Protein AF-M5PBT6-F1 (afdb_monomer)

pLDDT: mean 89.4, std 10.37, range [52.28, 98.38]

Solvent-accessible surface area (backbone atoms only — not comparable to full-atom values): 4160 Å² total; per-residue (Å²): 129,58,75,68,51,57,52,46,52,53,42,52,48,52,36,52,51,43,52,52,49,49,59,50,57,78,64,48,50,74,70,56,53,74,69,52,76,84,82,63,91,58,98,59,57,70,68,60,49,36,51,53,44,41,55,51,40,55,50,53,48,53,54,59,53,56,65,70,78,111

Structure (mmCIF, N/CA/C/O backbone):
data_AF-M5PBT6-F1
#
_entry.id   AF-M5PBT6-F1
#
loop_
_atom_site.group_PDB
_atom_site.id
_atom_site.type_symbol
_atom_site.label_atom_id
_atom_site.label_alt_id
_atom_site.label_comp_id
_atom_site.label_asym_id
_atom_site.label_entity_id
_atom_site.label_seq_id
_atom_site.pdbx_PDB_ins_code
_atom_site.Cartn_x
_atom_site.Cartn_y
_atom_site.Cartn_z
_atom_site.occupancy
_atom_site.B_iso_or_equiv
_atom_site.auth_seq_id
_atom_site.auth_comp_id
_atom_site.auth_asym_id
_atom_site.auth_atom_id
_atom_site.pdbx_PDB_model_num
ATOM 1 N N . MET A 1 1 ? 2.429 -2.113 25.341 1.00 57.62 1 MET A N 1
ATOM 2 C CA . MET A 1 1 ? 1.596 -1.948 24.134 1.00 57.62 1 MET A CA 1
ATOM 3 C C . MET A 1 1 ? 0.509 -2.999 24.129 1.00 57.62 1 MET A C 1
ATOM 5 O O . MET A 1 1 ? 0.830 -4.177 24.263 1.00 57.62 1 MET A O 1
ATOM 9 N N . THR A 1 2 ? -0.744 -2.584 23.980 1.00 75.81 2 THR A N 1
ATOM 10 C CA . THR A 1 2 ? -1.859 -3.501 23.702 1.00 75.81 2 THR A CA 1
ATOM 11 C C . THR A 1 2 ? -1.678 -4.139 22.317 1.00 75.81 2 THR A C 1
ATOM 13 O O . THR A 1 2 ? -0.967 -3.595 21.469 1.00 75.81 2 THR A O 1
ATOM 16 N N . HIS A 1 3 ? -2.293 -5.298 22.062 1.00 70.88 3 HIS A N 1
ATOM 17 C CA . HIS A 1 3 ? -2.219 -5.961 20.748 1.00 70.88 3 HIS A CA 1
ATOM 18 C C . HIS A 1 3 ? -2.654 -5.016 19.606 1.00 70.88 3 HIS A C 1
ATOM 20 O O . HIS A 1 3 ? -1.987 -4.935 18.575 1.00 70.88 3 HIS A O 1
ATOM 26 N N . ASN A 1 4 ? -3.678 -4.194 19.857 1.00 82.06 4 ASN A N 1
ATOM 27 C CA . ASN A 1 4 ? -4.186 -3.193 18.916 1.00 82.06 4 ASN A CA 1
ATOM 28 C C . ASN A 1 4 ? -3.161 -2.091 18.592 1.00 82.06 4 ASN A C 1
ATOM 30 O O . ASN A 1 4 ? -3.146 -1.586 17.477 1.00 82.06 4 ASN A O 1
ATOM 34 N N . GLU A 1 5 ? -2.279 -1.719 19.526 1.00 87.56 5 GLU A N 1
ATOM 35 C CA . GLU A 1 5 ? -1.237 -0.705 19.272 1.00 87.56 5 GLU A CA 1
ATOM 36 C C . GLU A 1 5 ? -0.145 -1.216 18.346 1.00 87.56 5 GL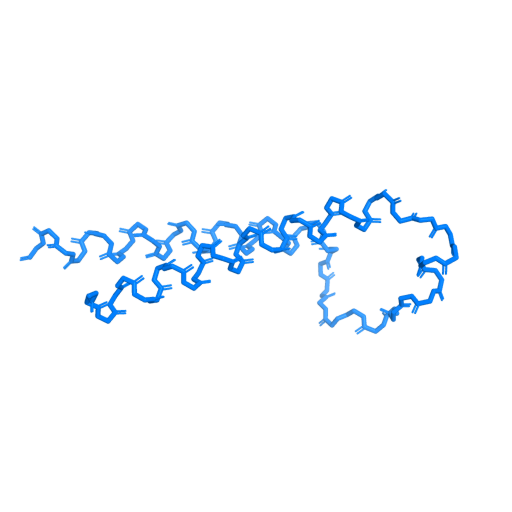U A C 1
ATOM 38 O O . GLU A 1 5 ? 0.300 -0.479 17.470 1.00 87.56 5 GLU A O 1
ATOM 43 N N . LYS A 1 6 ? 0.259 -2.483 18.500 1.00 92.88 6 LYS A N 1
ATOM 44 C CA . LYS A 1 6 ? 1.233 -3.099 17.592 1.00 92.88 6 LYS A CA 1
ATOM 45 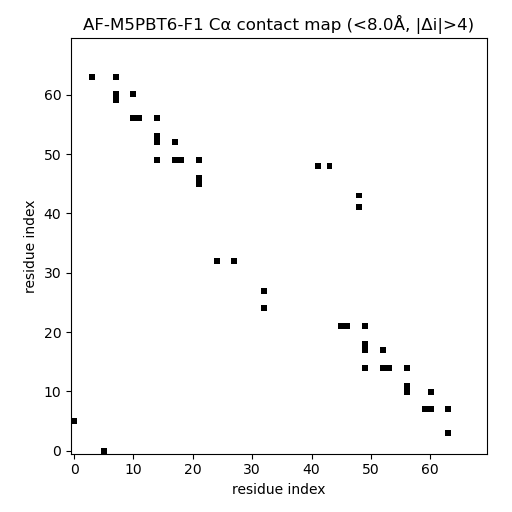C C . LYS A 1 6 ? 0.689 -3.147 16.165 1.00 92.88 6 LYS A C 1
ATOM 47 O O . LYS A 1 6 ? 1.407 -2.783 15.240 1.00 92.88 6 LYS A O 1
ATOM 52 N N . LEU A 1 7 ? -0.580 -3.530 16.007 1.00 94.12 7 LEU A N 1
ATOM 53 C CA . LEU A 1 7 ? -1.239 -3.559 14.703 1.00 94.12 7 LEU A CA 1
ATOM 54 C C . LEU A 1 7 ? -1.364 -2.157 14.089 1.00 94.12 7 LEU A C 1
ATOM 56 O O . LEU A 1 7 ? -0.992 -1.973 12.937 1.00 94.12 7 LEU A O 1
ATOM 60 N N . ILE A 1 8 ? -1.825 -1.156 14.850 1.00 94.50 8 ILE A N 1
ATOM 61 C CA . ILE A 1 8 ? -1.920 0.230 14.358 1.00 94.50 8 ILE A CA 1
ATOM 62 C C . ILE A 1 8 ? -0.548 0.745 13.913 1.00 94.50 8 ILE A C 1
ATOM 64 O O . ILE A 1 8 ? -0.446 1.364 12.858 1.00 94.50 8 ILE A O 1
ATOM 68 N N . ASN A 1 9 ? 0.507 0.479 14.686 1.00 95.69 9 ASN A N 1
ATOM 69 C CA . ASN A 1 9 ? 1.856 0.908 14.325 1.00 95.69 9 ASN A CA 1
ATOM 70 C C . ASN A 1 9 ? 2.337 0.240 13.033 1.00 95.69 9 ASN A C 1
ATOM 72 O O . ASN A 1 9 ? 2.842 0.937 12.158 1.00 95.69 9 ASN A O 1
ATOM 76 N N . ALA A 1 10 ? 2.124 -1.071 12.882 1.00 97.44 10 ALA A N 1
ATOM 77 C CA . ALA A 1 10 ? 2.474 -1.792 11.660 1.00 97.44 10 ALA A CA 1
ATOM 78 C C . ALA A 1 10 ? 1.700 -1.266 10.438 1.00 97.44 10 ALA A C 1
ATOM 80 O O . ALA A 1 10 ? 2.288 -1.056 9.383 1.00 97.44 10 ALA A O 1
ATOM 81 N N . LEU A 1 11 ? 0.402 -0.977 10.589 1.00 97.62 11 LEU A N 1
ATOM 82 C CA . LEU A 1 11 ? -0.417 -0.386 9.526 1.00 97.62 11 LEU A CA 1
ATOM 83 C C . LEU A 1 11 ? 0.088 1.005 9.124 1.00 97.62 11 LEU A C 1
ATOM 85 O O . LEU A 1 11 ? 0.201 1.306 7.939 1.00 97.62 11 LEU A O 1
ATOM 89 N N . MET A 1 12 ? 0.426 1.852 10.100 1.00 98.00 12 MET A N 1
ATOM 90 C CA . MET A 1 12 ? 0.975 3.183 9.826 1.00 98.00 12 MET A CA 1
ATOM 91 C C . MET A 1 12 ? 2.338 3.111 9.132 1.00 98.00 12 MET A C 1
ATOM 93 O O . MET A 1 12 ? 2.588 3.899 8.226 1.00 98.00 12 MET A O 1
ATOM 97 N N . GLN A 1 13 ? 3.199 2.169 9.528 1.00 98.38 13 GLN A N 1
ATOM 98 C CA . GLN A 1 13 ? 4.471 1.919 8.848 1.00 98.38 13 GLN A CA 1
ATOM 99 C C . GLN A 1 13 ? 4.246 1.458 7.409 1.00 98.38 13 GLN A C 1
ATOM 101 O O . GLN A 1 13 ? 4.853 2.020 6.507 1.00 98.38 13 GLN A O 1
ATOM 106 N N . PHE A 1 14 ? 3.324 0.517 7.185 1.00 98.25 14 PHE A N 1
ATOM 107 C CA . PHE A 1 14 ? 2.980 0.049 5.844 1.00 98.25 14 PHE A CA 1
ATOM 108 C C . PHE A 1 14 ? 2.509 1.192 4.941 1.00 98.25 14 PHE A C 1
ATOM 110 O O . PHE A 1 14 ? 3.037 1.351 3.843 1.00 98.25 14 PHE A O 1
ATOM 117 N N . LYS A 1 15 ? 1.588 2.036 5.429 1.00 98.25 15 LYS A N 1
ATOM 118 C CA . LYS A 1 15 ? 1.174 3.246 4.709 1.00 98.25 15 LYS A CA 1
ATOM 119 C C . LYS A 1 15 ? 2.384 4.113 4.370 1.00 98.25 15 LYS A C 1
ATOM 121 O O . LYS A 1 15 ? 2.575 4.445 3.211 1.00 98.25 15 LYS A O 1
ATOM 126 N N . ASN A 1 16 ? 3.179 4.498 5.366 1.00 98.38 16 ASN A N 1
ATOM 127 C CA . ASN A 1 16 ? 4.278 5.439 5.152 1.00 98.38 16 ASN A CA 1
ATOM 128 C C . ASN A 1 16 ? 5.302 4.902 4.144 1.00 98.38 16 ASN A C 1
ATOM 130 O O . ASN A 1 16 ? 5.687 5.637 3.243 1.00 98.38 16 ASN A O 1
ATOM 134 N N . SER A 1 17 ? 5.670 3.623 4.242 1.00 98.25 17 SER A N 1
ATOM 135 C CA . SER A 1 17 ? 6.573 2.992 3.280 1.00 98.25 17 SER A CA 1
ATOM 136 C C . SER A 1 17 ? 5.978 2.931 1.873 1.00 98.25 17 SER A C 1
ATOM 138 O O . SER A 1 17 ? 6.711 3.120 0.913 1.00 98.25 17 SER A O 1
ATOM 140 N N . ALA A 1 18 ? 4.666 2.722 1.720 1.00 97.62 18 ALA A N 1
ATOM 141 C CA . ALA A 1 18 ? 4.028 2.753 0.402 1.00 97.62 18 ALA A CA 1
ATOM 142 C C . ALA A 1 18 ? 4.164 4.135 -0.272 1.00 97.62 18 ALA A C 1
ATOM 144 O O . ALA A 1 18 ? 4.524 4.208 -1.445 1.00 97.62 18 ALA A O 1
ATOM 145 N N . TYR A 1 19 ? 3.949 5.226 0.475 1.00 97.81 19 TYR A N 1
ATOM 146 C CA . TYR A 1 19 ? 4.149 6.590 -0.040 1.00 97.81 19 TYR A CA 1
ATOM 147 C C . TYR A 1 19 ? 5.626 6.901 -0.314 1.00 97.81 19 TYR A C 1
ATOM 149 O O . TYR A 1 19 ? 5.940 7.459 -1.359 1.00 97.81 19 TYR A O 1
ATOM 157 N N . GLU A 1 20 ? 6.537 6.497 0.572 1.00 97.62 20 GLU A N 1
ATOM 158 C CA . GLU A 1 20 ? 7.982 6.687 0.380 1.00 97.62 20 GLU A CA 1
ATOM 159 C C . GLU A 1 20 ? 8.497 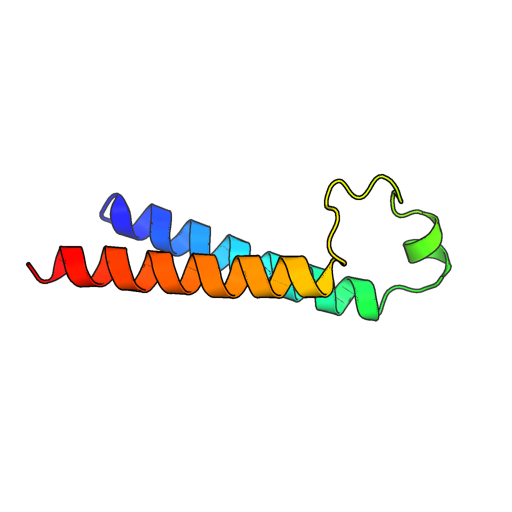5.958 -0.872 1.00 97.62 20 GLU A C 1
ATOM 161 O O . GLU A 1 20 ? 9.280 6.517 -1.643 1.00 97.62 20 GLU A O 1
ATOM 166 N N . ILE A 1 21 ? 8.026 4.728 -1.113 1.00 94.31 21 ILE A N 1
ATOM 167 C CA . ILE A 1 21 ? 8.356 3.978 -2.329 1.00 94.31 21 ILE A CA 1
ATOM 168 C C . ILE A 1 21 ? 7.823 4.716 -3.552 1.00 94.31 21 ILE A C 1
ATOM 170 O O . ILE A 1 21 ? 8.568 4.855 -4.511 1.00 94.31 21 ILE A O 1
ATOM 174 N N . ARG A 1 22 ? 6.586 5.231 -3.527 1.00 93.31 22 ARG A N 1
ATOM 175 C CA . ARG A 1 22 ? 6.036 6.020 -4.641 1.00 93.31 22 ARG A CA 1
ATOM 176 C C . ARG A 1 22 ? 6.895 7.237 -4.956 1.00 93.31 22 ARG A C 1
ATOM 178 O O . ARG A 1 22 ? 7.267 7.420 -6.107 1.00 93.31 22 ARG A O 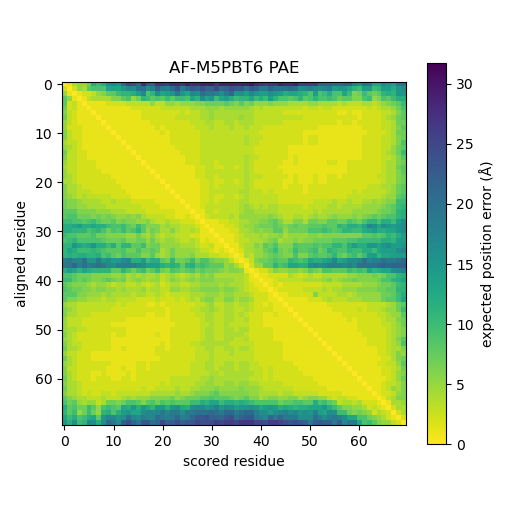1
ATOM 185 N N . GLU A 1 23 ? 7.232 8.036 -3.949 1.00 94.50 23 GLU A N 1
ATOM 186 C CA . GLU A 1 23 ? 8.073 9.224 -4.134 1.00 94.50 23 GLU A CA 1
ATOM 187 C C . GLU A 1 23 ? 9.453 8.860 -4.694 1.00 94.50 23 GLU A C 1
ATOM 189 O O . GLU A 1 23 ? 9.968 9.556 -5.568 1.00 94.50 23 GLU A O 1
ATOM 194 N N . SER A 1 24 ? 10.038 7.759 -4.214 1.00 92.88 24 SER A N 1
ATOM 195 C CA . SER A 1 24 ? 11.327 7.257 -4.699 1.00 92.88 24 SER A CA 1
ATOM 196 C C . SER A 1 24 ? 11.230 6.724 -6.129 1.00 92.88 24 SER A C 1
ATOM 198 O O . SER A 1 24 ? 12.146 6.930 -6.919 1.00 92.88 24 SER A O 1
ATOM 200 N N . TRP A 1 25 ? 10.121 6.066 -6.472 1.00 89.25 25 TRP A N 1
ATOM 201 C CA . TRP A 1 25 ? 9.861 5.521 -7.804 1.00 89.25 25 TRP A CA 1
ATOM 202 C C . TRP A 1 25 ? 9.668 6.638 -8.829 1.00 89.25 25 TRP A C 1
ATOM 204 O O . TRP A 1 25 ? 10.264 6.597 -9.897 1.00 89.25 25 TRP A O 1
ATOM 214 N N . GLU A 1 26 ? 8.914 7.687 -8.486 1.00 88.12 26 GLU A N 1
ATOM 215 C CA . GLU A 1 26 ? 8.741 8.875 -9.336 1.00 88.12 26 GLU A CA 1
ATOM 216 C C . GLU A 1 26 ? 10.071 9.617 -9.595 1.00 88.12 26 GLU A C 1
ATOM 218 O O . GLU A 1 26 ? 10.205 10.324 -10.594 1.00 88.12 26 GLU A O 1
ATOM 223 N N . GLN A 1 27 ? 11.061 9.457 -8.710 1.00 90.75 27 GLN A N 1
ATOM 224 C CA . GLN A 1 27 ? 12.396 10.058 -8.816 1.00 90.75 27 GLN A CA 1
ATOM 225 C C . GLN A 1 27 ? 13.459 9.105 -9.383 1.00 90.75 27 GLN A C 1
ATOM 227 O O . GLN A 1 27 ? 14.615 9.512 -9.537 1.00 90.75 27 GLN A O 1
ATOM 232 N N . ALA A 1 28 ? 13.103 7.850 -9.668 1.00 89.44 28 ALA A N 1
ATOM 233 C CA . ALA A 1 28 ? 14.044 6.851 -10.149 1.00 89.44 28 ALA A CA 1
ATOM 234 C C . ALA A 1 28 ? 14.606 7.251 -11.521 1.00 89.44 28 ALA A C 1
ATOM 236 O O . ALA A 1 28 ? 13.889 7.712 -12.411 1.00 89.44 28 ALA A O 1
ATOM 237 N N . ASP A 1 29 ? 15.916 7.078 -11.703 1.00 90.06 29 ASP A N 1
ATOM 238 C CA . ASP A 1 29 ? 16.519 7.255 -13.018 1.00 90.06 29 ASP A CA 1
ATOM 239 C C . ASP A 1 29 ? 16.157 6.090 -13.954 1.00 90.06 29 ASP A C 1
ATOM 241 O O . ASP A 1 29 ? 15.759 5.008 -13.528 1.00 90.06 29 ASP A O 1
ATOM 245 N N . SER A 1 30 ? 16.331 6.301 -15.259 1.00 85.75 30 SER A N 1
ATOM 246 C CA . SER A 1 30 ? 16.016 5.283 -16.276 1.00 85.75 30 SER A CA 1
ATOM 247 C C . SER A 1 30 ? 16.768 3.953 -16.096 1.00 85.75 30 SER A C 1
ATOM 249 O O . SER A 1 30 ? 16.284 2.909 -16.532 1.00 85.75 30 SER A O 1
ATOM 251 N N . ILE A 1 31 ? 17.946 3.963 -15.458 1.00 88.19 31 ILE A N 1
ATOM 252 C CA . ILE A 1 31 ? 18.713 2.742 -15.175 1.00 88.19 31 ILE A CA 1
ATOM 253 C C . ILE A 1 31 ? 18.024 1.962 -14.058 1.00 88.19 31 ILE A C 1
ATOM 255 O O . ILE A 1 31 ? 17.881 0.749 -14.151 1.00 88.19 31 ILE A O 1
ATOM 259 N N . THR A 1 32 ? 17.596 2.645 -13.006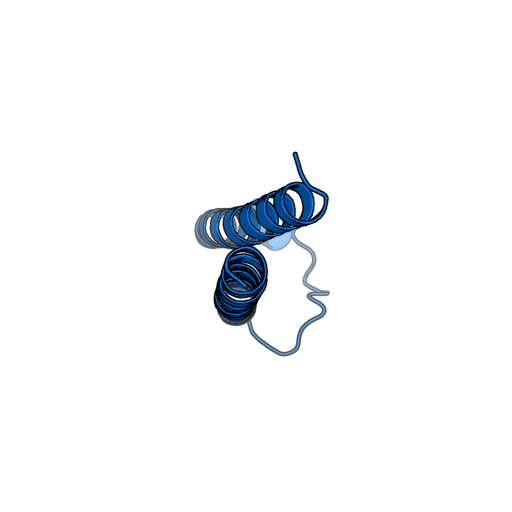 1.00 85.81 32 THR A N 1
ATOM 260 C CA . THR A 1 32 ? 16.876 2.044 -11.889 1.00 85.81 32 THR A CA 1
ATOM 261 C C . THR A 1 32 ? 15.528 1.523 -12.364 1.00 85.81 32 THR A C 1
ATOM 263 O O . THR A 1 32 ? 15.250 0.349 -12.161 1.00 85.81 32 THR A O 1
ATOM 266 N N . ASP A 1 33 ? 14.755 2.347 -13.074 1.00 82.94 33 ASP A N 1
ATOM 267 C CA . ASP A 1 33 ? 13.432 1.995 -13.600 1.00 82.94 33 ASP A CA 1
ATOM 268 C C . ASP A 1 33 ? 13.487 0.761 -14.518 1.00 82.94 33 ASP A C 1
ATOM 270 O O . ASP A 1 33 ? 12.767 -0.205 -14.300 1.00 82.94 33 ASP A O 1
ATOM 274 N N . SER A 1 34 ? 14.449 0.704 -15.448 1.00 82.69 34 SER A N 1
ATOM 275 C CA . SER A 1 34 ? 14.630 -0.461 -16.339 1.00 82.69 34 SER A CA 1
ATOM 276 C C . SER A 1 34 ? 15.114 -1.743 -15.650 1.00 82.69 34 SER A C 1
ATOM 278 O O . SER A 1 34 ? 15.055 -2.817 -16.248 1.00 82.69 34 SER A O 1
ATOM 280 N N . ASN A 1 35 ? 15.608 -1.646 -14.413 1.00 85.12 35 ASN A N 1
ATOM 281 C CA . ASN A 1 35 ? 15.983 -2.797 -13.592 1.00 85.12 35 ASN A CA 1
ATOM 282 C C . ASN A 1 35 ? 14.875 -3.215 -12.612 1.00 85.12 35 ASN A C 1
ATOM 284 O O . ASN A 1 35 ? 15.012 -4.254 -11.958 1.00 85.12 35 ASN A O 1
ATOM 288 N N . LEU A 1 36 ? 13.805 -2.425 -12.474 1.00 82.06 36 LEU A N 1
ATOM 289 C CA . LEU A 1 36 ? 12.637 -2.809 -11.691 1.00 82.06 36 LEU A CA 1
ATOM 290 C C . LEU A 1 36 ? 11.795 -3.810 -12.488 1.00 82.06 36 LEU A C 1
ATOM 292 O O . LEU A 1 36 ? 11.799 -3.845 -13.715 1.00 82.06 36 LEU A O 1
ATOM 296 N N . CYS A 1 37 ? 11.134 -4.709 -11.764 1.00 76.56 37 CYS A N 1
ATOM 297 C CA . CYS A 1 37 ? 10.342 -5.764 -12.379 1.00 76.56 37 CYS A CA 1
ATOM 298 C C . CYS A 1 37 ? 8.981 -5.213 -12.815 1.00 76.56 37 CYS A C 1
ATOM 300 O O . CYS A 1 37 ? 8.208 -4.772 -11.962 1.00 76.56 37 CYS A O 1
ATOM 302 N N . ASP A 1 38 ? 8.674 -5.325 -14.108 1.00 68.81 38 ASP A N 1
ATOM 303 C CA . ASP A 1 38 ? 7.375 -4.947 -14.679 1.00 68.81 38 ASP A CA 1
ATOM 304 C C . ASP A 1 38 ? 6.241 -5.941 -14.355 1.00 68.81 38 ASP A C 1
ATOM 306 O O . ASP A 1 38 ? 5.085 -5.654 -14.663 1.00 68.81 38 ASP A O 1
ATOM 310 N N . ASP A 1 39 ? 6.514 -7.074 -13.683 1.00 83.88 39 ASP A N 1
ATOM 311 C CA . ASP A 1 39 ? 5.495 -8.040 -13.211 1.00 83.88 39 ASP A CA 1
ATOM 312 C C . ASP A 1 39 ? 4.697 -7.501 -12.005 1.00 83.88 39 ASP A C 1
ATOM 314 O O . ASP A 1 39 ? 4.409 -8.197 -11.023 1.00 83.88 39 ASP A O 1
ATOM 318 N N . TYR A 1 40 ? 4.369 -6.216 -12.059 1.00 86.38 40 TYR A N 1
ATOM 319 C CA . TYR A 1 40 ? 3.552 -5.532 -11.091 1.00 86.38 40 TYR A CA 1
ATOM 320 C C . TYR A 1 40 ? 2.182 -6.233 -10.988 1.00 86.38 40 TYR A C 1
ATOM 322 O O . TYR A 1 40 ? 1.473 -6.364 -11.986 1.00 86.38 40 TYR A O 1
ATOM 330 N N . PRO A 1 41 ? 1.794 -6.729 -9.797 1.00 89.69 41 PRO A N 1
ATOM 331 C CA . PRO A 1 41 ? 0.740 -7.738 -9.687 1.00 89.69 41 PRO A CA 1
ATOM 332 C C . PRO A 1 41 ? -0.678 -7.160 -9.597 1.00 89.69 41 PRO A C 1
ATOM 334 O O . PRO A 1 41 ? -1.622 -7.919 -9.375 1.00 89.69 41 PRO A O 1
ATOM 337 N N . PHE A 1 42 ? -0.839 -5.837 -9.685 1.00 91.06 42 PHE A N 1
ATOM 338 C CA . PHE A 1 42 ? -2.132 -5.173 -9.530 1.00 91.06 42 PHE A CA 1
ATOM 339 C C . PHE A 1 42 ? -2.593 -4.545 -10.844 1.00 91.06 42 PHE A C 1
ATOM 341 O O . PHE A 1 42 ? -1.790 -4.032 -11.615 1.00 91.06 42 PHE A O 1
ATOM 348 N N . ASP A 1 43 ? -3.910 -4.538 -11.050 1.00 93.00 43 ASP A N 1
ATOM 349 C CA . ASP A 1 43 ? -4.532 -3.961 -12.248 1.00 93.00 43 ASP A CA 1
ATOM 350 C C . ASP A 1 43 ? -4.497 -2.419 -12.267 1.00 93.00 43 ASP A C 1
ATOM 352 O O . ASP A 1 43 ? -4.630 -1.800 -13.321 1.00 93.00 43 ASP A O 1
ATOM 356 N N . ASN A 1 44 ? -4.383 -1.791 -11.093 1.00 93.12 44 ASN A N 1
ATOM 357 C CA . ASN A 1 44 ? -4.302 -0.337 -10.928 1.00 93.12 44 ASN A CA 1
ATOM 358 C C . ASN A 1 44 ? -2.862 0.144 -11.067 1.00 93.12 44 ASN A C 1
ATOM 360 O O . ASN A 1 44 ? -1.961 -0.619 -10.771 1.00 93.12 44 ASN A O 1
ATOM 364 N N . ASP A 1 45 ? -2.612 1.402 -11.426 1.00 90.56 45 ASP A N 1
ATOM 365 C CA . ASP A 1 45 ? -1.240 1.913 -11.352 1.00 90.56 45 ASP A CA 1
ATOM 366 C C . ASP A 1 45 ? -0.739 1.995 -9.895 1.00 90.56 45 ASP A C 1
ATOM 368 O O . ASP A 1 45 ? -1.519 2.012 -8.933 1.00 90.56 45 ASP A O 1
ATOM 372 N N . PHE A 1 46 ? 0.585 2.036 -9.718 1.00 91.12 46 PHE A N 1
ATOM 373 C CA . PHE A 1 46 ? 1.185 2.020 -8.385 1.00 91.12 46 PHE A CA 1
ATOM 374 C C . PHE A 1 46 ? 0.759 3.214 -7.520 1.00 91.12 46 PHE A C 1
ATOM 376 O O . PHE A 1 46 ? 0.542 3.045 -6.318 1.00 91.12 46 PHE A O 1
ATOM 383 N N . CYS A 1 47 ? 0.569 4.398 -8.109 1.00 92.88 47 CYS A N 1
ATOM 384 C CA . CYS A 1 47 ? 0.099 5.575 -7.382 1.00 92.88 47 CYS A CA 1
ATOM 385 C C . CYS A 1 47 ? -1.320 5.359 -6.846 1.00 92.88 47 CYS A C 1
ATOM 387 O O . CYS A 1 47 ? -1.579 5.628 -5.671 1.00 92.88 47 CYS A O 1
ATOM 389 N N . GLU A 1 48 ? -2.223 4.815 -7.663 1.00 96.12 48 GLU A N 1
ATOM 390 C CA . GLU A 1 48 ? -3.582 4.475 -7.246 1.00 96.12 48 GLU A CA 1
ATOM 391 C C . GLU A 1 48 ? -3.581 3.418 -6.127 1.00 96.12 48 GLU A C 1
ATOM 393 O O . GLU A 1 48 ? -4.332 3.539 -5.153 1.00 96.12 48 GLU A O 1
ATOM 398 N N . VAL A 1 49 ? -2.719 2.400 -6.211 1.00 96.38 49 VAL A N 1
ATOM 399 C CA . VAL A 1 49 ? -2.591 1.386 -5.150 1.00 96.38 49 VAL A CA 1
ATOM 400 C C . VAL A 1 49 ? -2.097 1.993 -3.836 1.00 96.38 49 VAL A C 1
ATOM 402 O O . VAL A 1 49 ? -2.623 1.651 -2.774 1.00 96.38 49 VAL A O 1
ATOM 405 N N . VAL A 1 50 ? -1.139 2.919 -3.881 1.00 97.38 50 VAL A N 1
ATOM 406 C CA . VAL A 1 50 ? -0.615 3.608 -2.690 1.00 97.38 50 VAL A CA 1
ATOM 407 C C . VAL A 1 50 ? -1.699 4.439 -1.998 1.00 97.38 50 VAL A C 1
ATOM 409 O O . VAL A 1 50 ? -1.838 4.352 -0.775 1.00 97.38 50 VAL A O 1
ATOM 412 N N . GLU A 1 51 ? -2.526 5.169 -2.753 1.00 97.75 51 GLU A N 1
ATOM 413 C CA . GLU A 1 51 ? -3.662 5.908 -2.179 1.00 97.75 51 GLU A CA 1
ATOM 414 C C . GLU A 1 51 ? -4.700 4.958 -1.559 1.00 97.75 51 GLU A C 1
ATOM 416 O O . GLU A 1 51 ? -5.124 5.158 -0.417 1.00 97.75 51 GLU A O 1
ATOM 421 N N . LYS A 1 52 ? -5.038 3.851 -2.240 1.00 97.94 52 LYS A N 1
ATOM 422 C CA . LYS A 1 52 ? -5.948 2.822 -1.698 1.00 97.94 52 LYS A CA 1
ATOM 423 C C . LYS A 1 52 ? -5.425 2.210 -0.396 1.00 97.94 52 LYS A C 1
ATOM 425 O O . LYS A 1 52 ? -6.204 1.995 0.538 1.00 97.94 52 LYS A O 1
ATOM 430 N N . ILE A 1 53 ? -4.119 1.948 -0.301 1.00 98.19 53 ILE A N 1
ATOM 431 C CA . ILE A 1 53 ? -3.466 1.506 0.942 1.00 98.19 53 ILE A CA 1
ATOM 432 C C . ILE A 1 53 ? -3.619 2.577 2.027 1.00 98.19 53 ILE A C 1
ATOM 434 O O . ILE A 1 53 ? -3.976 2.252 3.164 1.00 98.19 53 ILE A O 1
ATOM 438 N N . GLY A 1 54 ? -3.374 3.845 1.688 1.00 98.12 54 GLY A N 1
ATOM 439 C CA . GLY A 1 54 ? -3.517 4.982 2.593 1.00 98.12 54 GLY A CA 1
ATOM 440 C C . GLY A 1 54 ? -4.911 5.081 3.208 1.00 98.12 54 GLY A C 1
ATOM 441 O O . GLY A 1 54 ? -5.040 5.100 4.439 1.00 98.12 54 GLY A O 1
ATOM 442 N N . ASP A 1 55 ? -5.943 5.073 2.369 1.00 98.25 55 ASP A N 1
ATOM 443 C CA . ASP A 1 55 ? -7.347 5.133 2.784 1.00 98.25 55 ASP A CA 1
ATOM 444 C C . ASP A 1 55 ? -7.741 3.937 3.651 1.00 98.25 55 ASP A C 1
ATOM 446 O O . ASP A 1 55 ? -8.375 4.086 4.708 1.00 98.25 55 ASP A O 1
ATOM 450 N N . TRP A 1 56 ? -7.318 2.736 3.248 1.00 98.19 56 TRP A N 1
ATOM 451 C CA . TRP A 1 56 ? -7.589 1.519 4.000 1.00 98.19 56 TRP A CA 1
ATOM 452 C C . TRP A 1 56 ? -6.944 1.561 5.391 1.00 98.19 56 TRP A C 1
ATOM 454 O O . TRP A 1 56 ? -7.633 1.340 6.391 1.00 98.19 56 TRP A O 1
ATOM 464 N N . VAL A 1 57 ? -5.661 1.929 5.497 1.00 98.19 57 VAL A N 1
ATOM 465 C CA . VAL A 1 57 ? -4.947 2.047 6.782 1.00 98.19 57 VAL A CA 1
ATOM 466 C C . VAL A 1 57 ? -5.611 3.070 7.703 1.00 98.19 57 VAL A C 1
ATOM 468 O O . VAL A 1 57 ? -5.822 2.796 8.891 1.00 98.19 57 VAL A O 1
ATOM 471 N N . MET A 1 58 ? -5.975 4.242 7.179 1.00 97.56 58 MET A N 1
ATOM 472 C CA . MET A 1 58 ? -6.630 5.285 7.973 1.00 97.56 58 MET A CA 1
ATOM 473 C C . MET A 1 58 ? -8.013 4.841 8.467 1.00 97.56 58 MET A C 1
ATOM 475 O O . MET A 1 58 ? -8.370 5.103 9.623 1.00 97.56 58 MET A O 1
ATOM 479 N N . THR A 1 59 ? -8.750 4.095 7.642 1.00 97.31 59 T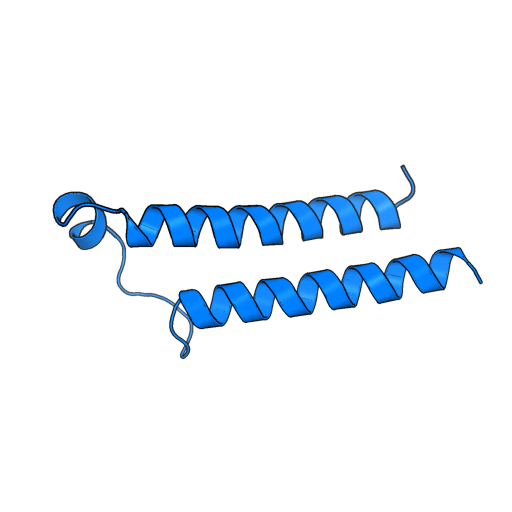HR A N 1
ATOM 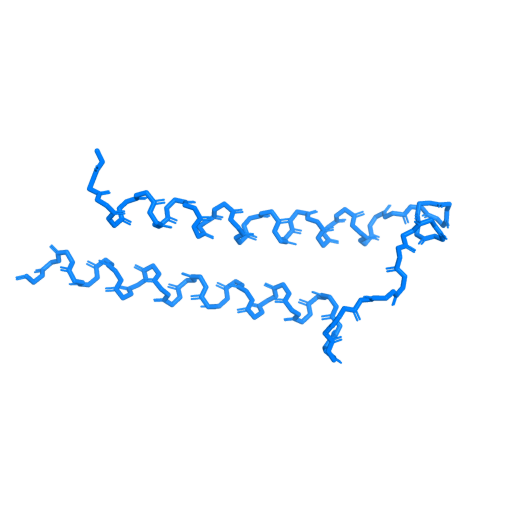480 C CA . THR A 1 59 ? -10.022 3.471 8.024 1.00 97.31 59 THR A CA 1
ATOM 481 C C . THR A 1 59 ? -9.827 2.478 9.172 1.00 97.31 59 THR A C 1
ATOM 483 O O . THR A 1 59 ? -10.510 2.588 10.195 1.00 97.31 59 THR A O 1
ATOM 486 N N . GLN A 1 60 ? -8.851 1.567 9.074 1.00 95.25 60 GLN A N 1
ATOM 487 C CA . GLN A 1 60 ? -8.553 0.602 10.142 1.00 95.25 60 GLN A CA 1
ATOM 488 C C . GLN A 1 60 ? -8.167 1.293 11.456 1.00 95.2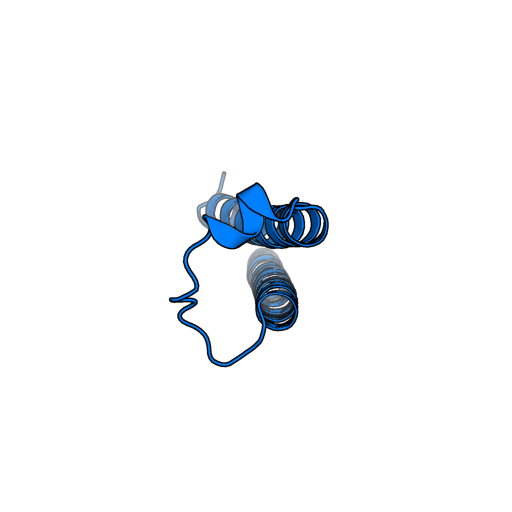5 60 GLN A C 1
ATOM 490 O O . GLN A 1 60 ? -8.677 0.943 12.523 1.00 95.25 60 GLN A O 1
ATOM 495 N N . LYS A 1 61 ? -7.315 2.323 11.396 1.00 94.38 61 LYS A N 1
ATOM 496 C CA . LYS A 1 61 ? -6.920 3.106 12.577 1.00 94.38 61 LYS A CA 1
ATOM 497 C C . LYS A 1 61 ? -8.127 3.745 13.269 1.00 94.38 61 LYS A C 1
ATOM 499 O O . LYS A 1 61 ? -8.216 3.709 14.496 1.00 94.38 61 LYS A O 1
ATOM 504 N N . SER A 1 62 ? -9.056 4.314 12.498 1.00 93.56 62 SER A N 1
ATOM 505 C CA . SER A 1 62 ? -10.290 4.909 13.027 1.00 93.56 62 SER A CA 1
ATOM 506 C C . SER A 1 62 ? -11.153 3.870 13.750 1.00 93.56 62 SER A C 1
ATOM 508 O O . SER A 1 62 ? -11.577 4.102 14.883 1.00 93.56 62 SER A O 1
ATOM 510 N N . LEU A 1 63 ? -11.352 2.696 13.142 1.00 92.62 63 LEU A N 1
ATOM 511 C CA . LEU A 1 63 ? -12.138 1.602 13.725 1.00 92.62 63 LEU A CA 1
ATOM 512 C C . LEU A 1 63 ? -11.509 1.060 15.017 1.00 92.62 63 LEU A C 1
ATOM 514 O O . LEU A 1 63 ? -12.195 0.917 16.029 1.00 92.62 63 LEU A O 1
ATOM 518 N N . LEU A 1 64 ? -10.196 0.820 15.018 1.00 89.56 64 LEU A N 1
ATOM 519 C CA . LEU A 1 64 ? -9.488 0.297 16.189 1.00 89.56 64 LEU A CA 1
ATOM 520 C C . LEU A 1 64 ? -9.452 1.295 17.353 1.00 89.56 64 LEU A C 1
ATOM 522 O O . LEU A 1 64 ? -9.512 0.881 18.510 1.00 89.56 64 LEU A O 1
ATOM 526 N N . ASN A 1 65 ? -9.386 2.598 17.070 1.00 86.19 65 ASN A N 1
ATOM 527 C CA . ASN A 1 65 ? -9.444 3.627 18.106 1.00 86.19 65 ASN A CA 1
ATOM 528 C C . ASN A 1 65 ? -10.852 3.783 18.696 1.00 86.19 65 ASN A C 1
ATOM 530 O O . ASN A 1 65 ? -10.968 3.925 19.910 1.00 86.19 65 ASN A O 1
ATOM 534 N N . LYS A 1 66 ? -11.915 3.692 17.882 1.00 84.62 66 LYS A N 1
ATOM 535 C CA . LYS A 1 66 ? -13.307 3.696 18.377 1.00 84.62 66 LYS A CA 1
ATOM 536 C C . LYS A 1 66 ? -13.582 2.531 19.331 1.00 84.62 66 LYS A C 1
ATOM 538 O O . LYS A 1 66 ? -14.239 2.710 20.350 1.00 84.62 66 LYS A O 1
ATOM 543 N N . ASN A 1 67 ? -13.021 1.359 19.042 1.00 73.25 67 ASN A N 1
ATOM 544 C CA . ASN A 1 67 ? -13.163 0.175 19.892 1.00 73.25 67 ASN A CA 1
ATOM 545 C C . ASN A 1 67 ? -12.340 0.234 21.1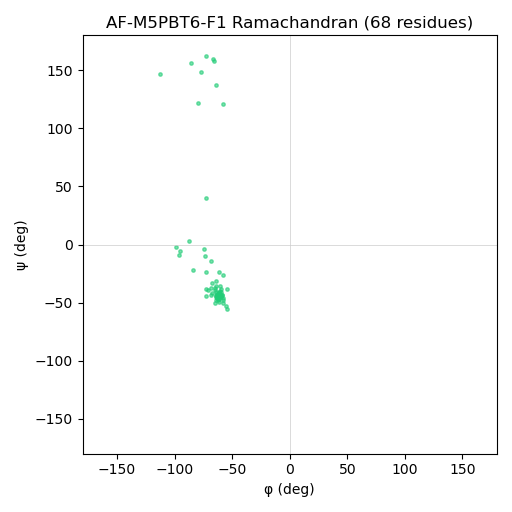92 1.00 73.25 67 ASN A C 1
ATOM 547 O O . ASN A 1 67 ? -12.522 -0.624 22.045 1.00 73.25 67 ASN A O 1
ATOM 551 N N . LYS A 1 68 ? -11.429 1.206 21.358 1.00 65.06 68 LYS A N 1
ATOM 552 C CA . LYS A 1 68 ? -10.742 1.446 22.642 1.00 65.06 68 LYS A CA 1
ATOM 553 C C . LYS A 1 68 ? -11.552 2.323 23.602 1.00 65.06 68 LYS A C 1
ATOM 555 O O . LYS A 1 68 ? -11.246 2.335 24.788 1.00 65.06 68 LYS A O 1
ATOM 560 N N . THR A 1 69 ? -12.493 3.112 23.085 1.00 59.03 69 THR A N 1
ATOM 561 C CA . THR A 1 69 ? -13.297 4.072 23.863 1.00 59.03 69 THR A CA 1
ATOM 562 C C . THR A 1 69 ? -14.654 3.526 24.314 1.00 59.03 69 THR A C 1
ATOM 564 O O . THR A 1 69 ? -15.345 4.219 25.056 1.00 59.03 69 THR A O 1
ATOM 567 N N . ASN A 1 70 ? -15.017 2.318 23.873 1.00 52.28 70 ASN A N 1
ATOM 568 C CA . ASN A 1 70 ? -16.188 1.558 24.326 1.00 52.28 70 ASN A CA 1
ATOM 569 C C . ASN A 1 70 ? -15.765 0.507 25.353 1.00 52.28 70 ASN A C 1
ATOM 571 O O . ASN A 1 70 ? -16.582 0.222 26.253 1.00 52.28 70 ASN A O 1
#

Mean predicted aligned error: 5.09 Å

Secondary structure (DSSP, 8-state):
--HHHHHHHHHHHHHHHHHHHHHHHHT--HHHHHHS-S----SS-HHHHHHHHHHHHHHHHHHHHHTT--

Nearest PDB structures (foldseek):
  3ter-assembly1_B  TM=3.985E-01  e=9.011E+00  Caenorhabditis elegans

Organism: NCBI:txid1274524

Foldseek 3Di:
DPPLVVVLVVLVVVLVVLVVVVVVQVVDDPVRVVPDDPVPPDPDDSVVVSVVSVVVSVVSNVVSVVVVVD

Sequence (70 aa):
MTHNEKLINALMQFKNSAYEIRESWEQADSITDSNLCDDYPFDNDFCEVVEKIGDWVMTQKSLLNKNKTN

Radius of gyration: 15.54 Å; Cα contacts (8 Å, |Δi|>4): 22; chains: 1; bounding box: 35×18×41 Å